Protein AF-X1LYH6-F1 (afdb_monomer)

Solvent-accessible surface area (backbone atoms only — not comparable to full-atom values): 6303 Å² total; per-residue (Å²): 136,91,84,86,83,88,64,63,52,75,94,70,90,70,97,58,82,35,78,27,52,52,49,60,29,61,49,94,56,68,51,65,46,53,65,50,76,4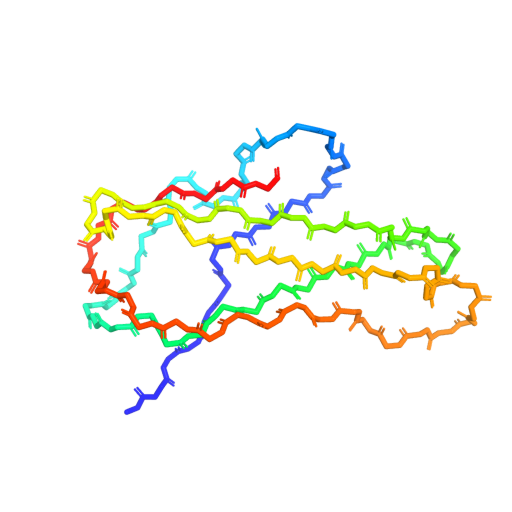6,77,58,84,61,100,46,67,72,44,76,50,58,69,48,61,35,42,38,40,42,95,78,55,86,54,72,48,73,38,59,32,78,30,82,62,55,30,82,46,94,78,54,78,74,54,69,18,76,36,78,48,85,38,74,40,55,62,47,77,27,44,39,30,55

Mean predicted aligned error: 8.85 Å

Organism: NCBI:txid412755

Foldseek 3Di:
DDDDDDQFDDPDDDPDWDFTHNAQGFDPAWDWDFKDKDWDDDPDLQDDDAKDWKWKFDPQFVDIDIWMWGRPRQSPDRDGPGTMTMDGDTGTDHGDTITIID

Structure (mmCIF, N/CA/C/O backbone):
data_AF-X1LYH6-F1
#
_entry.id   AF-X1LYH6-F1
#
loop_
_atom_site.group_PDB
_atom_site.id
_atom_site.type_symbol
_atom_site.label_atom_id
_atom_site.label_alt_id
_atom_site.label_comp_id
_atom_site.label_asym_id
_atom_site.label_entity_id
_atom_site.label_seq_id
_atom_site.pdbx_PDB_ins_code
_atom_site.Cartn_x
_atom_site.Cartn_y
_atom_site.Cartn_z
_atom_site.occupancy
_atom_site.B_iso_or_equiv
_atom_site.auth_seq_id
_atom_site.auth_comp_id
_atom_site.auth_asym_id
_atom_site.auth_atom_id
_atom_site.pdbx_PDB_model_num
ATOM 1 N N . MET A 1 1 ? -18.515 -13.246 5.336 1.00 63.25 1 MET A N 1
ATOM 2 C CA . MET A 1 1 ? -18.426 -12.791 3.932 1.00 63.25 1 MET A CA 1
ATOM 3 C C . MET A 1 1 ? -17.152 -11.977 3.804 1.00 63.25 1 MET A C 1
ATOM 5 O O . MET A 1 1 ? -16.944 -11.109 4.639 1.00 63.25 1 MET A O 1
ATOM 9 N N . ILE A 1 2 ? -16.274 -12.313 2.857 1.00 75.50 2 ILE A N 1
ATOM 10 C CA . ILE A 1 2 ? -15.059 -11.534 2.581 1.00 75.50 2 ILE A CA 1
ATOM 11 C C . ILE A 1 2 ? -15.425 -10.549 1.474 1.00 75.50 2 ILE A C 1
ATOM 13 O O . ILE A 1 2 ? -15.878 -10.968 0.412 1.00 75.50 2 ILE A O 1
ATOM 17 N N . TYR A 1 3 ? -15.284 -9.260 1.756 1.00 76.88 3 TYR A N 1
ATOM 18 C CA . TYR A 1 3 ? -15.475 -8.187 0.788 1.00 76.88 3 TYR A CA 1
ATOM 19 C C . TYR A 1 3 ? -14.108 -7.783 0.220 1.00 76.88 3 TYR A C 1
ATOM 21 O O . TYR A 1 3 ? -13.117 -7.780 0.950 1.00 76.88 3 TYR A O 1
ATOM 29 N N . SER A 1 4 ? -14.046 -7.501 -1.079 1.00 81.88 4 SER A N 1
ATOM 30 C CA . SER A 1 4 ? -12.821 -7.120 -1.785 1.00 81.88 4 SER A CA 1
ATOM 31 C C . SER A 1 4 ? -13.133 -5.956 -2.708 1.00 81.88 4 SER A C 1
ATOM 33 O O . SER A 1 4 ? -14.109 -6.016 -3.450 1.00 81.88 4 SER A O 1
ATOM 35 N N . GLU A 1 5 ? -12.273 -4.944 -2.704 1.00 81.12 5 GLU A N 1
ATOM 36 C CA . GLU A 1 5 ? -12.374 -3.784 -3.586 1.00 81.12 5 GLU A CA 1
ATOM 37 C C . GLU A 1 5 ? -10.992 -3.206 -3.899 1.00 81.12 5 GLU A C 1
ATOM 39 O O . GLU A 1 5 ? -9.985 -3.621 -3.317 1.00 81.12 5 GLU A O 1
ATOM 44 N N . GLU A 1 6 ? -10.954 -2.252 -4.824 1.00 82.12 6 GLU A N 1
ATOM 45 C CA . GLU A 1 6 ? -9.756 -1.489 -5.151 1.00 82.12 6 GLU A CA 1
ATOM 46 C C . GLU A 1 6 ? -9.627 -0.282 -4.212 1.00 82.12 6 GLU A C 1
ATOM 48 O O . GLU A 1 6 ? -10.548 0.523 -4.095 1.00 82.12 6 GLU A O 1
ATOM 53 N N . MET A 1 7 ? -8.492 -0.172 -3.514 1.00 79.69 7 MET A N 1
ATOM 54 C CA . MET A 1 7 ? -8.284 0.877 -2.505 1.00 79.69 7 MET A CA 1
ATOM 55 C C . MET A 1 7 ? -7.620 2.138 -3.073 1.00 79.69 7 MET A C 1
ATOM 57 O O . MET A 1 7 ? -7.911 3.239 -2.607 1.00 79.69 7 MET A O 1
ATOM 61 N N . ALA A 1 8 ? -6.689 1.976 -4.017 1.00 83.44 8 ALA A N 1
ATOM 62 C CA . ALA A 1 8 ? -5.922 3.058 -4.624 1.00 83.44 8 ALA A CA 1
ATOM 63 C C . ALA A 1 8 ? -5.184 2.577 -5.882 1.00 83.44 8 ALA A C 1
ATOM 65 O O . ALA A 1 8 ? -4.874 1.389 -6.000 1.00 83.44 8 ALA A O 1
ATOM 66 N N . TYR A 1 9 ? -4.824 3.518 -6.757 1.00 82.56 9 TYR A N 1
ATOM 67 C CA . TYR A 1 9 ? -3.989 3.272 -7.934 1.00 82.56 9 TYR A CA 1
ATOM 68 C C . TYR A 1 9 ? -2.957 4.394 -8.140 1.00 82.56 9 TYR A C 1
ATOM 70 O O . TYR A 1 9 ? -3.105 5.513 -7.643 1.00 82.56 9 TYR A O 1
ATOM 78 N N . SER A 1 10 ? -1.877 4.076 -8.853 1.00 80.38 10 SER A N 1
ATOM 79 C CA . SER A 1 10 ? -0.861 5.030 -9.304 1.00 80.38 10 SER A CA 1
ATOM 80 C C . SER A 1 10 ? -0.410 4.635 -10.705 1.00 80.38 10 SER A C 1
ATOM 82 O O . SER A 1 10 ? -0.142 3.461 -10.953 1.00 80.38 10 SER A O 1
ATOM 84 N N . GLU A 1 11 ? -0.318 5.615 -11.599 1.00 77.69 11 GLU A N 1
ATOM 85 C CA . GLU A 1 11 ? 0.210 5.459 -12.965 1.00 77.69 11 GLU A CA 1
ATOM 86 C C . GLU A 1 11 ? 1.648 5.996 -13.079 1.00 77.69 11 GLU A C 1
ATOM 88 O O . GLU A 1 11 ? 2.285 5.912 -14.126 1.00 77.69 11 GLU A O 1
ATOM 93 N N . SER A 1 12 ? 2.178 6.548 -11.984 1.00 71.50 12 SER A N 1
ATOM 94 C CA . SER A 1 12 ? 3.484 7.198 -11.947 1.00 71.50 12 SER A CA 1
ATOM 95 C C . SER A 1 12 ? 4.557 6.254 -11.418 1.00 71.50 12 SER A C 1
ATOM 97 O O . SER A 1 12 ? 4.368 5.586 -10.400 1.00 71.50 12 SER A O 1
ATOM 99 N N . ALA A 1 13 ? 5.729 6.270 -12.055 1.00 70.69 13 ALA A N 1
ATOM 100 C CA . ALA A 1 13 ? 6.943 5.721 -11.467 1.00 70.69 13 ALA A CA 1
ATOM 101 C C . ALA A 1 13 ? 7.489 6.708 -10.423 1.00 70.69 13 ALA A C 1
ATOM 103 O O . ALA A 1 13 ? 7.738 7.872 -10.739 1.00 70.69 13 ALA A O 1
ATOM 104 N N . ALA A 1 14 ? 7.682 6.244 -9.190 1.00 69.62 14 ALA A N 1
ATOM 105 C CA . ALA A 1 14 ? 8.236 7.045 -8.106 1.00 69.62 14 ALA A CA 1
ATOM 106 C C . ALA A 1 14 ? 9.403 6.309 -7.439 1.00 69.62 14 ALA A C 1
ATOM 108 O O . ALA A 1 14 ? 9.382 5.092 -7.280 1.00 69.62 14 ALA A O 1
ATOM 109 N N . THR A 1 15 ? 10.432 7.059 -7.046 1.00 72.81 15 THR A N 1
ATOM 110 C CA . THR A 1 15 ? 11.564 6.554 -6.245 1.00 72.81 15 THR A CA 1
ATOM 111 C C . THR A 1 15 ? 11.410 6.872 -4.757 1.00 72.81 15 THR A C 1
ATOM 113 O O . THR A 1 15 ? 12.207 6.428 -3.933 1.00 72.81 15 THR A O 1
ATOM 116 N N . THR A 1 16 ? 10.377 7.639 -4.408 1.00 79.62 16 THR A N 1
ATOM 117 C CA . THR A 1 16 ? 10.001 8.008 -3.044 1.00 79.62 16 THR A CA 1
ATOM 118 C C . THR A 1 16 ? 8.512 7.774 -2.842 1.00 79.62 16 THR A C 1
ATOM 120 O O . THR A 1 16 ? 7.731 8.038 -3.757 1.00 79.62 16 THR A O 1
ATOM 123 N N . LEU A 1 17 ? 8.124 7.375 -1.628 1.00 78.38 17 LEU A N 1
ATOM 124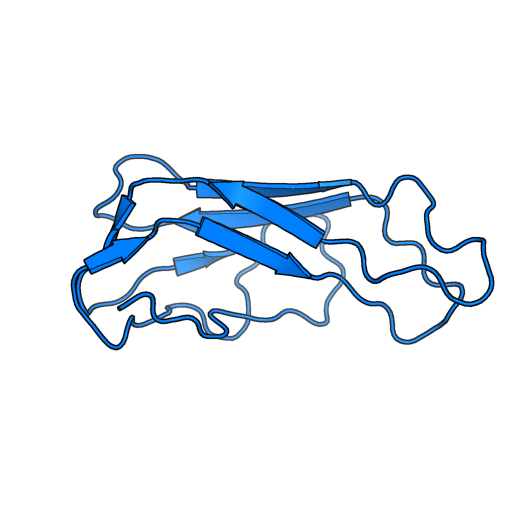 C CA . LEU A 1 17 ? 6.723 7.162 -1.264 1.00 78.38 17 LEU A CA 1
ATOM 125 C C . LEU A 1 17 ? 5.895 8.421 -1.538 1.00 78.38 17 LEU A C 1
ATOM 127 O O . LEU A 1 17 ? 6.101 9.468 -0.917 1.00 78.38 17 LEU A O 1
ATOM 131 N N . THR A 1 18 ? 4.950 8.299 -2.458 1.00 79.69 18 THR A N 1
ATOM 132 C CA . THR A 1 18 ? 4.047 9.358 -2.900 1.00 79.69 18 THR A CA 1
ATOM 133 C C . THR A 1 18 ? 2.614 8.956 -2.567 1.00 79.69 18 THR A C 1
ATOM 135 O O . THR A 1 18 ? 2.284 7.777 -2.467 1.00 79.69 18 THR A O 1
ATOM 138 N N . GLU A 1 19 ? 1.732 9.923 -2.318 1.00 79.81 19 GLU A N 1
ATOM 139 C CA . GLU A 1 19 ? 0.320 9.592 -2.113 1.00 79.81 19 GLU A CA 1
ATOM 140 C C . GLU A 1 19 ? -0.289 9.005 -3.387 1.00 79.81 19 GLU A C 1
ATOM 142 O O . GLU A 1 19 ? -0.155 9.578 -4.467 1.00 79.81 19 GLU A O 1
ATOM 147 N N . MET A 1 20 ? -0.976 7.871 -3.246 1.00 80.88 20 MET A N 1
ATOM 148 C CA . MET A 1 20 ? -1.693 7.253 -4.358 1.00 80.88 20 MET A CA 1
ATOM 149 C C . MET A 1 20 ? -3.051 7.919 -4.578 1.00 80.88 20 MET A C 1
ATOM 151 O O . MET A 1 20 ? -3.694 8.393 -3.632 1.00 80.88 20 MET A O 1
ATOM 155 N N . THR A 1 21 ? -3.544 7.859 -5.813 1.00 81.75 21 THR A N 1
ATOM 156 C CA . THR A 1 21 ? -4.915 8.263 -6.131 1.00 81.75 21 THR A CA 1
ATOM 157 C C . THR A 1 21 ? -5.897 7.359 -5.391 1.00 81.75 21 THR A C 1
ATOM 159 O O . THR A 1 21 ? -5.756 6.138 -5.406 1.00 81.75 21 THR A O 1
ATOM 162 N N . GLY A 1 22 ? -6.880 7.958 -4.713 1.00 72.69 22 GLY A N 1
ATOM 163 C CA . GLY A 1 22 ? -7.796 7.255 -3.803 1.00 72.69 22 GLY A CA 1
ATOM 164 C C . GLY A 1 22 ? -7.432 7.396 -2.320 1.00 72.69 22 GLY A C 1
ATOM 165 O O . GLY A 1 22 ? -8.241 7.061 -1.459 1.00 72.69 22 GLY A O 1
ATOM 166 N N . SER A 1 23 ? -6.262 7.960 -1.996 1.00 78.62 23 SER A N 1
ATOM 167 C CA . SER A 1 23 ? -5.924 8.377 -0.632 1.00 78.62 23 SER A CA 1
ATOM 168 C C . SER A 1 23 ? -6.567 9.739 -0.289 1.00 78.62 23 SER A C 1
ATOM 170 O O . SER A 1 23 ? -6.476 10.668 -1.091 1.00 78.62 23 SER A O 1
ATOM 172 N N . PRO A 1 24 ? -7.181 9.919 0.899 1.00 75.44 24 PRO A N 1
ATOM 173 C CA . PRO A 1 24 ? -7.409 8.907 1.918 1.00 75.44 24 PRO A CA 1
ATOM 174 C C . PRO A 1 24 ? -8.566 7.963 1.557 1.00 75.44 24 PRO A C 1
ATOM 176 O O . PRO A 1 24 ? -9.688 8.396 1.297 1.00 75.44 24 PRO A O 1
ATOM 179 N N . TYR A 1 25 ? -8.308 6.663 1.646 1.00 77.56 25 TYR A N 1
ATOM 180 C CA . TYR A 1 25 ? -9.290 5.617 1.413 1.00 77.56 25 TYR A CA 1
ATOM 181 C C . TYR A 1 25 ? -10.276 5.529 2.583 1.00 77.56 25 TYR A C 1
ATOM 183 O O . TYR A 1 25 ? -9.887 5.560 3.755 1.00 77.56 25 TYR A O 1
ATOM 191 N N . THR A 1 26 ? -11.566 5.426 2.267 1.00 74.81 26 THR A N 1
ATOM 192 C CA . THR A 1 26 ? -12.640 5.277 3.254 1.00 74.81 26 THR A CA 1
ATOM 193 C C . THR A 1 26 ? -13.284 3.906 3.064 1.00 74.81 26 THR A C 1
ATOM 195 O O . THR A 1 26 ? -14.031 3.733 2.104 1.00 74.81 26 THR A O 1
ATOM 198 N N . PRO A 1 27 ? -13.016 2.942 3.961 1.00 73.75 27 PRO A N 1
ATOM 199 C CA . PRO A 1 27 ? -13.618 1.622 3.882 1.00 73.75 27 PRO A CA 1
ATOM 200 C C . PRO A 1 27 ? -15.147 1.726 3.979 1.00 73.75 27 PRO A C 1
ATOM 202 O O . PRO A 1 27 ? -15.634 2.459 4.846 1.00 73.75 27 PRO A O 1
ATOM 205 N N . PRO A 1 28 ? -15.907 0.986 3.156 1.00 72.88 28 PRO A N 1
ATOM 206 C CA . PRO A 1 28 ? -17.367 1.027 3.147 1.00 72.88 28 PRO A CA 1
ATOM 207 C C . PRO A 1 28 ? -17.988 0.318 4.354 1.00 72.88 28 PRO A C 1
ATOM 209 O O . PRO A 1 28 ? -19.157 0.540 4.660 1.00 72.88 28 PRO A O 1
ATOM 212 N N . LEU A 1 29 ? -17.224 -0.546 5.031 1.00 75.44 29 LEU A N 1
ATOM 213 C CA . LEU A 1 29 ? -17.673 -1.336 6.173 1.00 75.44 29 LEU A CA 1
ATOM 214 C C . LEU A 1 29 ? -16.607 -1.380 7.273 1.00 75.44 29 LEU A C 1
ATOM 216 O O . LEU A 1 29 ? -15.403 -1.422 7.008 1.00 75.44 29 LEU A O 1
ATOM 220 N N . ASP A 1 30 ? -17.072 -1.440 8.519 1.00 79.94 30 ASP A N 1
ATOM 221 C CA . ASP A 1 30 ? -16.246 -1.807 9.667 1.00 79.94 30 ASP A CA 1
ATOM 222 C C . ASP A 1 30 ? -15.871 -3.294 9.593 1.00 79.94 30 ASP A C 1
ATOM 224 O O . ASP A 1 30 ? -16.692 -4.146 9.246 1.00 79.94 30 ASP A O 1
ATOM 228 N N . GLY A 1 31 ? -14.635 -3.631 9.955 1.00 81.88 31 GLY A N 1
ATOM 229 C CA . GLY A 1 31 ? -14.167 -5.009 9.914 1.00 81.88 31 GLY A CA 1
ATOM 230 C C . GLY A 1 31 ? -12.676 -5.171 10.189 1.00 81.88 31 GLY A C 1
ATOM 231 O O . GLY A 1 31 ? -12.068 -4.433 10.966 1.00 81.88 31 GLY A O 1
ATOM 232 N N . ARG A 1 32 ? -12.083 -6.184 9.558 1.00 83.62 32 ARG A N 1
ATOM 233 C CA . ARG A 1 32 ? -10.650 -6.483 9.630 1.00 83.62 32 ARG A CA 1
ATOM 234 C C . ARG A 1 32 ? -10.083 -6.582 8.223 1.00 83.62 32 ARG A C 1
ATOM 236 O O . ARG A 1 32 ? -10.642 -7.284 7.382 1.00 83.62 32 ARG A O 1
ATOM 243 N N . LEU A 1 33 ? -8.976 -5.889 7.985 1.00 83.62 33 LEU A N 1
ATOM 244 C CA . LEU A 1 33 ? -8.178 -6.060 6.782 1.00 83.62 33 LEU A CA 1
ATOM 245 C C . LEU A 1 33 ? -7.365 -7.338 6.954 1.00 83.62 33 LEU A C 1
ATOM 247 O O . LEU A 1 33 ? -6.442 -7.379 7.767 1.00 83.62 33 LEU A O 1
ATOM 251 N N . ILE A 1 34 ? -7.745 -8.367 6.203 1.00 87.00 34 ILE A N 1
ATOM 252 C CA . ILE A 1 34 ? -7.127 -9.696 6.284 1.00 87.00 34 ILE A CA 1
ATOM 253 C C . ILE A 1 34 ? -6.008 -9.897 5.252 1.00 87.00 34 ILE A C 1
ATOM 255 O O . ILE A 1 34 ? -5.136 -10.752 5.406 1.00 87.00 34 ILE A O 1
ATOM 259 N N . GLN A 1 35 ? -6.056 -9.139 4.156 1.00 87.38 35 GLN A N 1
ATOM 260 C CA . GLN A 1 35 ? -5.154 -9.310 3.029 1.00 87.38 35 GLN A CA 1
ATOM 261 C C . GLN A 1 35 ? -5.129 -8.048 2.169 1.00 87.38 35 GLN A C 1
ATOM 263 O O . GLN A 1 35 ? -6.182 -7.498 1.850 1.00 87.38 35 GLN A O 1
ATOM 268 N N . VAL A 1 36 ? -3.938 -7.648 1.733 1.00 86.19 36 VAL A N 1
ATOM 269 C CA . VAL A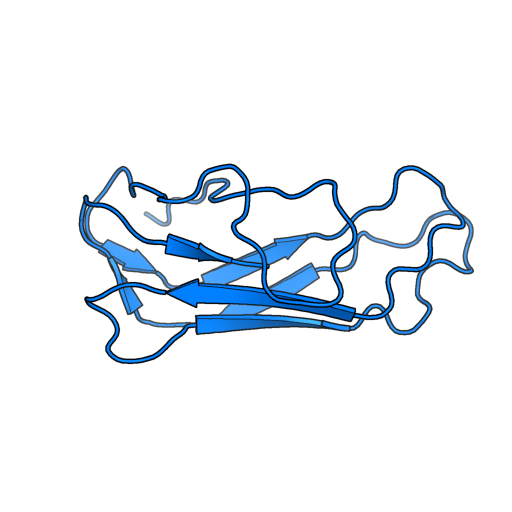 1 36 ? -3.736 -6.644 0.685 1.00 86.19 36 VAL A CA 1
ATOM 270 C C . VAL A 1 36 ? -3.054 -7.303 -0.502 1.00 86.19 36 VAL A C 1
ATOM 272 O O . VAL A 1 36 ? -2.119 -8.092 -0.345 1.00 86.19 36 VAL A O 1
ATOM 275 N N . LYS A 1 37 ? -3.552 -6.986 -1.697 1.00 86.88 37 LYS A N 1
ATOM 276 C CA . LYS A 1 37 ? -3.002 -7.457 -2.965 1.00 86.88 37 LYS A CA 1
ATOM 277 C C . LYS A 1 37 ? -2.565 -6.253 -3.783 1.00 86.88 37 LYS A C 1
ATOM 279 O O . LYS A 1 37 ? -3.371 -5.373 -4.057 1.00 86.88 37 LYS A O 1
ATOM 284 N N . LEU A 1 38 ? -1.303 -6.249 -4.177 1.00 83.69 38 LEU A N 1
ATOM 285 C CA . LEU A 1 38 ? -0.703 -5.266 -5.063 1.00 83.69 38 LEU A CA 1
ATOM 286 C C . LEU A 1 38 ? -0.607 -5.884 -6.453 1.00 83.69 38 LEU A C 1
ATOM 288 O O . LEU A 1 38 ? -0.052 -6.971 -6.600 1.00 83.69 38 LEU A O 1
ATOM 292 N N . GLY A 1 39 ? -1.152 -5.211 -7.462 1.00 81.19 39 GLY A N 1
ATOM 293 C CA . GLY A 1 39 ? -0.915 -5.532 -8.866 1.00 81.19 39 GLY A CA 1
ATOM 294 C C . GLY A 1 39 ? -0.114 -4.411 -9.511 1.00 81.19 39 GLY A C 1
ATOM 295 O O . GLY A 1 39 ? -0.456 -3.249 -9.326 1.00 81.19 39 GLY A O 1
ATOM 296 N N . ALA A 1 40 ? 0.939 -4.755 -10.248 1.00 77.69 40 ALA A N 1
ATOM 297 C CA . ALA A 1 40 ? 1.705 -3.785 -11.021 1.00 77.69 40 ALA A CA 1
ATOM 298 C C . ALA A 1 40 ? 1.691 -4.170 -12.500 1.00 77.69 40 ALA A C 1
ATOM 300 O O . ALA A 1 40 ? 2.009 -5.303 -12.866 1.00 77.69 40 ALA A O 1
ATOM 301 N N . SER A 1 41 ? 1.333 -3.222 -13.357 1.00 74.19 41 SER A N 1
ATOM 302 C CA . SER A 1 41 ? 1.315 -3.383 -14.809 1.00 74.19 41 SER A CA 1
ATOM 303 C C . SER A 1 41 ? 2.027 -2.213 -15.471 1.00 74.19 41 SER A C 1
ATOM 305 O O . SER A 1 41 ? 1.991 -1.101 -14.964 1.00 74.19 41 SER A O 1
ATOM 307 N N . GLY A 1 42 ? 2.666 -2.475 -16.608 1.00 68.88 42 GLY A N 1
ATOM 308 C CA . GLY A 1 42 ? 3.150 -1.437 -17.514 1.00 68.88 42 GLY A CA 1
ATOM 309 C C . GLY A 1 42 ? 2.377 -1.468 -18.827 1.00 68.88 42 GLY A C 1
ATOM 310 O O . GLY A 1 42 ? 1.930 -2.544 -19.246 1.00 68.88 42 GLY A O 1
ATOM 311 N N . ASP A 1 43 ? 2.276 -0.308 -19.468 1.00 69.62 43 ASP A N 1
ATOM 312 C CA . ASP A 1 43 ? 1.534 -0.108 -20.720 1.00 69.62 43 ASP A CA 1
ATOM 313 C C . ASP A 1 43 ? 2.219 -0.741 -21.938 1.00 69.62 43 ASP A C 1
ATOM 315 O O . ASP A 1 43 ? 1.578 -1.000 -22.955 1.00 69.62 43 ASP A O 1
ATOM 319 N N . ALA A 1 44 ? 3.518 -1.041 -21.833 1.00 67.12 44 ALA A N 1
ATOM 320 C CA . ALA A 1 44 ? 4.267 -1.777 -22.841 1.00 67.12 44 ALA A CA 1
ATOM 321 C C . ALA A 1 44 ? 4.729 -3.146 -22.320 1.00 67.12 44 ALA A C 1
ATOM 323 O O . ALA A 1 44 ? 5.030 -3.347 -21.138 1.00 67.12 44 ALA A O 1
ATOM 324 N N . VAL A 1 45 ? 4.836 -4.103 -23.246 1.00 62.66 45 VAL A N 1
ATOM 325 C CA . VAL A 1 45 ? 5.322 -5.468 -22.972 1.00 62.66 45 VAL A CA 1
ATOM 326 C C . VAL A 1 45 ? 6.772 -5.454 -22.475 1.00 62.66 45 VAL A C 1
ATOM 328 O O . VAL A 1 45 ? 7.145 -6.302 -21.675 1.00 62.66 45 VAL A O 1
ATOM 331 N N . THR A 1 46 ? 7.560 -4.458 -22.887 1.00 64.06 46 THR A N 1
ATOM 332 C CA . THR A 1 46 ? 8.968 -4.278 -22.505 1.00 64.06 46 THR A CA 1
ATOM 333 C C . THR A 1 46 ? 9.168 -3.457 -21.231 1.00 64.06 46 THR A C 1
ATOM 335 O O . THR A 1 46 ? 10.311 -3.244 -20.831 1.00 64.06 46 THR A O 1
ATOM 338 N N . THR A 1 47 ? 8.103 -2.942 -20.604 1.00 69.19 47 THR A N 1
ATOM 339 C CA . THR A 1 47 ? 8.242 -2.127 -19.391 1.00 69.19 47 THR A CA 1
ATOM 340 C C . THR A 1 47 ? 8.772 -2.989 -18.252 1.00 69.19 47 THR A C 1
ATOM 342 O O . THR A 1 47 ? 8.118 -3.941 -17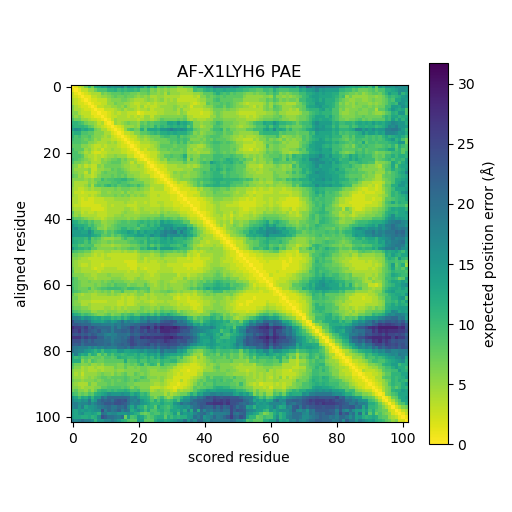.823 1.00 69.19 47 THR A O 1
ATOM 345 N N . LEU A 1 48 ? 9.951 -2.636 -17.745 1.00 69.12 48 LEU A N 1
ATOM 346 C CA . LEU A 1 48 ? 10.542 -3.279 -16.580 1.00 69.12 48 LEU A CA 1
ATOM 347 C C . LEU A 1 48 ? 9.843 -2.780 -15.314 1.00 69.12 48 LEU A C 1
ATOM 349 O O . LEU A 1 48 ? 9.776 -1.582 -15.056 1.00 69.12 48 LEU A O 1
ATOM 353 N N . ILE A 1 49 ? 9.328 -3.723 -14.529 1.00 72.69 49 ILE A N 1
ATOM 354 C CA . ILE A 1 49 ? 8.873 -3.489 -13.160 1.00 72.69 49 ILE A CA 1
ATOM 355 C C . ILE A 1 49 ? 9.942 -4.130 -12.283 1.00 72.69 49 ILE A C 1
ATOM 357 O O . ILE A 1 49 ? 10.076 -5.351 -12.283 1.00 72.69 49 ILE A O 1
ATOM 361 N N . GLU A 1 50 ? 10.758 -3.323 -11.612 1.00 69.00 50 GLU A N 1
ATOM 362 C CA . GLU A 1 50 ? 11.876 -3.828 -10.805 1.00 69.00 50 GLU A CA 1
ATOM 363 C C . GLU A 1 50 ? 11.414 -4.149 -9.382 1.00 69.00 50 GLU A C 1
ATOM 365 O O . GLU A 1 50 ? 11.500 -5.293 -8.932 1.00 69.00 50 GLU A O 1
ATOM 370 N N . ASN A 1 51 ? 10.848 -3.151 -8.706 1.00 75.25 51 ASN A N 1
ATOM 371 C CA . ASN A 1 51 ? 10.267 -3.264 -7.377 1.00 75.25 51 ASN A CA 1
ATOM 372 C C . ASN A 1 51 ? 9.117 -2.258 -7.244 1.00 75.25 51 ASN A C 1
ATOM 374 O O . ASN A 1 51 ? 9.242 -1.116 -7.684 1.00 75.25 51 ASN A O 1
ATOM 378 N N . VAL A 1 52 ? 8.015 -2.676 -6.628 1.00 79.69 52 VAL A N 1
ATOM 379 C CA . VAL A 1 52 ? 6.936 -1.785 -6.197 1.00 79.69 52 VAL A CA 1
ATOM 380 C C . VAL A 1 52 ? 6.722 -1.981 -4.705 1.00 79.69 52 VAL A C 1
ATOM 382 O O . VAL A 1 52 ? 6.473 -3.094 -4.245 1.00 79.69 52 VAL A O 1
ATOM 385 N N . THR A 1 53 ? 6.799 -0.893 -3.944 1.00 83.88 53 THR A N 1
ATOM 386 C CA . THR A 1 53 ? 6.541 -0.888 -2.502 1.00 83.88 53 THR A CA 1
ATOM 387 C C . THR A 1 53 ?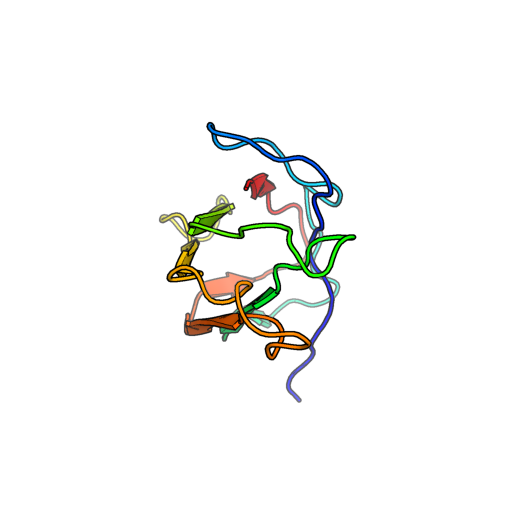 5.355 0.018 -2.221 1.00 83.88 53 THR A C 1
ATOM 389 O O . THR A 1 53 ? 5.408 1.196 -2.524 1.00 83.88 53 THR A O 1
ATOM 392 N N . VAL A 1 54 ? 4.296 -0.517 -1.619 1.00 83.94 54 VAL A N 1
ATOM 393 C CA . VAL A 1 54 ? 3.137 0.261 -1.163 1.00 83.94 54 VAL A CA 1
ATOM 394 C C . VAL A 1 54 ? 3.110 0.243 0.356 1.00 83.94 54 VAL A C 1
ATOM 396 O O . VAL A 1 54 ? 3.235 -0.812 0.981 1.00 83.94 54 VAL A O 1
ATOM 399 N N . VAL A 1 55 ? 2.914 1.411 0.954 1.00 85.88 55 VAL A N 1
ATOM 400 C CA . VAL A 1 55 ? 2.781 1.603 2.394 1.00 85.88 55 VAL A CA 1
ATOM 401 C C . VAL A 1 55 ? 1.385 2.135 2.700 1.00 85.88 55 VAL A C 1
ATOM 403 O O . VAL A 1 55 ? 1.023 3.269 2.380 1.00 85.88 55 VAL A O 1
ATOM 406 N N . LEU A 1 56 ? 0.587 1.315 3.377 1.00 83.56 56 LEU A N 1
ATOM 407 C CA . LEU A 1 56 ? -0.707 1.718 3.907 1.00 83.56 56 LEU A CA 1
ATOM 408 C C . LEU A 1 56 ? -0.541 2.153 5.360 1.00 83.56 56 LEU A C 1
ATOM 410 O O . LEU A 1 56 ? 0.058 1.451 6.178 1.00 83.56 56 LEU A O 1
ATOM 414 N N . THR A 1 57 ? -1.119 3.298 5.708 1.00 83.19 57 THR A N 1
ATOM 415 C CA . THR A 1 57 ? -1.079 3.824 7.072 1.00 83.19 57 THR A CA 1
ATOM 416 C C . THR A 1 57 ? -2.478 4.144 7.574 1.00 83.19 57 THR A C 1
ATOM 418 O O . THR A 1 57 ? -3.324 4.708 6.878 1.00 83.19 57 THR A O 1
ATOM 421 N N . SER A 1 58 ? -2.728 3.798 8.832 1.00 79.25 58 SER A N 1
ATOM 422 C CA . SER A 1 58 ? -3.929 4.211 9.543 1.00 79.25 58 SER A CA 1
ATOM 423 C C . SER A 1 58 ? -3.556 4.603 10.965 1.00 79.25 58 SER A C 1
ATOM 425 O O . SER A 1 58 ? -2.818 3.859 11.617 1.00 79.25 58 SER A O 1
ATOM 427 N N . PRO A 1 59 ? -4.128 5.692 11.508 1.00 78.69 59 PRO A N 1
ATOM 428 C CA . PRO A 1 59 ? -3.976 6.036 12.920 1.00 78.69 59 PRO A CA 1
ATOM 429 C C . PRO A 1 59 ? -4.387 4.908 13.883 1.00 78.69 59 PRO A C 1
ATOM 431 O O . PRO A 1 59 ? -3.999 4.919 15.044 1.00 78.69 59 PRO A O 1
ATOM 434 N N . LYS A 1 60 ? -5.180 3.933 13.416 1.00 76.25 60 LYS A N 1
ATOM 435 C CA . LYS A 1 60 ? -5.710 2.824 14.224 1.00 76.25 60 LYS A CA 1
ATOM 436 C C . LYS A 1 60 ? -4.801 1.595 14.281 1.00 76.25 60 LYS A C 1
ATOM 438 O O . LYS A 1 60 ? -5.068 0.708 15.084 1.00 76.25 60 LYS A O 1
ATOM 443 N N . TRP A 1 61 ? -3.785 1.500 13.425 1.00 80.00 61 TRP A N 1
ATOM 444 C CA . TRP A 1 61 ? -2.975 0.282 13.294 1.00 80.00 61 TRP A CA 1
ATOM 445 C C . TRP A 1 61 ? -1.727 0.294 14.172 1.00 80.00 61 TRP A C 1
ATOM 447 O O . TRP A 1 61 ? -1.168 -0.765 14.433 1.00 80.00 61 TRP A O 1
ATOM 457 N N . GLY A 1 62 ? -1.278 1.468 14.627 1.00 77.69 62 GLY A N 1
ATOM 458 C CA . GLY A 1 62 ? -0.038 1.627 15.399 1.00 77.69 62 GLY A CA 1
ATOM 459 C C . GLY A 1 62 ? 1.246 1.350 14.601 1.00 77.69 62 GLY A C 1
ATOM 460 O O . GLY A 1 62 ? 2.296 1.877 14.950 1.00 77.69 62 GLY A O 1
ATOM 461 N N . VAL A 1 63 ? 1.158 0.587 13.507 1.00 79.88 63 VAL A N 1
ATOM 462 C CA . VAL A 1 63 ? 2.238 0.276 12.569 1.00 79.88 63 VAL A CA 1
ATOM 463 C C . VAL A 1 63 ? 1.766 0.443 11.117 1.00 79.88 63 VAL A C 1
ATOM 465 O O . VAL A 1 63 ? 0.591 0.197 10.821 1.00 79.88 63 VAL A O 1
ATOM 468 N N . PRO A 1 64 ? 2.651 0.871 10.201 1.00 84.38 64 PRO A N 1
ATOM 469 C CA . PRO A 1 64 ? 2.367 0.858 8.771 1.00 84.38 64 PRO A CA 1
ATOM 470 C C . PRO A 1 64 ? 2.288 -0.582 8.246 1.00 84.38 64 PRO A C 1
ATOM 472 O O . PRO A 1 64 ? 3.025 -1.461 8.693 1.00 84.38 64 PRO A O 1
ATOM 475 N N . LEU A 1 65 ? 1.412 -0.815 7.271 1.00 85.00 65 LEU A N 1
ATOM 476 C CA . LEU A 1 65 ? 1.370 -2.054 6.504 1.00 85.00 65 LEU A CA 1
ATOM 477 C C . LEU A 1 65 ? 2.141 -1.852 5.203 1.00 85.00 65 LEU A C 1
ATOM 479 O O . LEU A 1 65 ? 1.717 -1.073 4.352 1.00 85.00 65 LEU A O 1
ATOM 483 N N . THR A 1 66 ? 3.239 -2.581 5.041 1.00 87.38 66 THR A N 1
ATOM 484 C CA . THR A 1 66 ? 4.049 -2.546 3.821 1.00 87.38 66 THR A CA 1
ATOM 485 C C . THR A 1 66 ? 3.749 -3.768 2.965 1.00 87.38 66 THR A C 1
ATOM 487 O O . THR A 1 66 ? 3.768 -4.896 3.458 1.00 87.38 66 THR A O 1
ATOM 490 N N . VAL A 1 67 ? 3.486 -3.543 1.681 1.00 85.00 67 VAL A N 1
ATOM 491 C CA . VAL A 1 67 ? 3.315 -4.587 0.670 1.00 85.00 67 VAL A CA 1
ATOM 492 C C . VAL A 1 67 ? 4.340 -4.350 -0.418 1.00 85.00 67 VAL A C 1
ATOM 494 O O . VAL A 1 67 ? 4.331 -3.305 -1.065 1.00 85.00 67 VAL A O 1
ATOM 497 N N . THR A 1 68 ? 5.227 -5.316 -0.608 1.00 83.19 68 THR A N 1
ATOM 498 C CA . THR A 1 68 ? 6.244 -5.266 -1.651 1.00 83.19 68 THR A CA 1
ATOM 499 C C . THR A 1 68 ? 5.918 -6.245 -2.763 1.00 83.19 68 THR A C 1
ATOM 501 O O . THR A 1 68 ? 5.286 -7.288 -2.573 1.00 83.19 68 THR A O 1
ATOM 504 N N . LEU A 1 69 ? 6.362 -5.880 -3.952 1.00 81.19 69 LEU A N 1
ATOM 505 C CA . LEU A 1 69 ? 6.360 -6.710 -5.129 1.00 81.19 69 LEU A CA 1
ATOM 506 C C . LEU A 1 69 ? 7.722 -6.582 -5.786 1.00 81.19 69 LEU A C 1
ATOM 508 O O . LEU A 1 69 ? 8.055 -5.537 -6.339 1.00 81.19 69 LEU A O 1
ATOM 512 N N . GLU A 1 70 ? 8.462 -7.677 -5.796 1.00 72.19 70 GLU A N 1
ATOM 513 C CA . GLU A 1 70 ? 9.686 -7.771 -6.574 1.00 72.19 70 GLU A CA 1
ATOM 514 C C . GLU A 1 70 ? 9.342 -8.306 -7.958 1.00 72.19 70 GLU A C 1
ATOM 516 O O . GLU A 1 70 ? 8.815 -9.409 -8.119 1.00 72.19 70 GLU A O 1
ATOM 521 N N . GLY A 1 71 ? 9.598 -7.484 -8.969 1.00 62.88 71 GLY A N 1
ATOM 522 C CA . GLY A 1 71 ? 9.329 -7.839 -10.348 1.00 62.88 71 GLY A CA 1
ATOM 523 C C . GLY A 1 71 ? 10.465 -8.626 -10.990 1.00 62.88 71 GLY A C 1
ATOM 524 O O . GLY A 1 71 ? 10.264 -9.113 -12.085 1.00 62.88 71 GLY A O 1
ATOM 525 N N . GLY A 1 72 ? 11.633 -8.803 -10.359 1.00 56.28 72 GLY A N 1
ATOM 526 C CA . GLY A 1 72 ? 12.656 -9.787 -10.763 1.00 56.28 72 GLY A CA 1
ATOM 527 C C . GLY A 1 72 ? 13.068 -9.805 -12.250 1.00 56.28 72 GLY A C 1
ATOM 528 O O . GLY A 1 72 ? 13.475 -10.851 -12.747 1.00 56.28 72 GLY A O 1
ATOM 529 N N . GLY A 1 73 ? 12.909 -8.705 -12.998 1.00 54.41 73 GLY A N 1
ATOM 530 C CA . GLY A 1 73 ? 13.105 -8.690 -14.458 1.00 54.41 73 GLY A CA 1
ATOM 531 C C . GLY A 1 73 ? 12.031 -9.444 -15.271 1.00 54.41 73 GLY A C 1
ATOM 532 O O . GLY A 1 73 ? 12.243 -9.745 -16.447 1.00 54.41 73 GLY A O 1
ATOM 533 N N . LEU A 1 74 ? 10.867 -9.731 -14.672 1.00 50.75 74 LEU A N 1
ATOM 534 C CA . LEU A 1 74 ? 9.776 -10.587 -15.166 1.00 50.75 74 LEU A CA 1
ATOM 535 C C . LEU A 1 74 ? 9.185 -10.170 -16.521 1.00 50.75 74 LEU A C 1
ATOM 537 O O . LEU A 1 74 ? 8.461 -10.965 -17.110 1.00 50.75 74 LEU A O 1
ATOM 541 N N . ARG A 1 75 ? 9.487 -8.981 -17.058 1.00 51.03 75 ARG A N 1
ATOM 542 C CA . ARG A 1 75 ? 8.956 -8.494 -18.348 1.00 51.03 75 ARG A CA 1
ATOM 543 C C . ARG A 1 75 ? 9.924 -8.568 -19.538 1.00 51.03 75 ARG A C 1
ATOM 545 O O . ARG A 1 75 ? 9.767 -7.838 -20.507 1.00 51.03 75 ARG A O 1
ATOM 552 N N . THR A 1 76 ? 10.889 -9.488 -19.521 1.00 48.81 76 THR A N 1
ATOM 553 C CA . THR A 1 76 ? 11.672 -9.833 -20.732 1.00 48.81 76 THR A CA 1
ATOM 554 C C . THR A 1 76 ? 10.986 -10.868 -21.641 1.00 48.81 76 THR A C 1
ATOM 556 O O . THR A 1 76 ? 11.417 -11.061 -22.775 1.00 48.81 76 THR A O 1
ATOM 559 N N . ALA A 1 77 ? 9.902 -11.512 -21.188 1.00 50.09 77 ALA A N 1
ATOM 560 C CA . ALA A 1 77 ? 9.124 -12.481 -21.968 1.00 50.09 77 ALA A CA 1
ATOM 561 C C . ALA A 1 77 ? 7.832 -11.855 -22.530 1.00 50.09 77 ALA A C 1
ATOM 563 O O . ALA A 1 77 ? 7.229 -10.997 -21.899 1.00 50.09 77 ALA A O 1
ATOM 564 N N . THR A 1 78 ? 7.379 -12.295 -23.707 1.00 54.66 78 THR A N 1
ATOM 565 C CA . THR A 1 78 ? 6.357 -11.630 -24.546 1.00 54.66 78 THR A CA 1
ATOM 566 C C . THR A 1 78 ? 4.958 -11.471 -23.938 1.00 54.66 78 THR A C 1
ATOM 568 O O . THR A 1 78 ? 4.170 -10.685 -24.463 1.00 54.66 78 THR A O 1
ATOM 571 N N . THR A 1 79 ? 4.608 -12.168 -22.850 1.00 55.31 79 THR A N 1
ATOM 572 C CA . THR A 1 79 ? 3.380 -11.906 -22.065 1.00 55.31 79 THR A CA 1
ATOM 573 C C . THR A 1 79 ? 3.481 -12.542 -20.668 1.00 55.31 79 THR A C 1
ATOM 575 O O . THR A 1 79 ? 2.958 -13.633 -20.439 1.00 55.31 79 THR A O 1
ATOM 578 N N . PRO A 1 80 ? 4.183 -11.925 -19.707 1.00 59.12 80 PRO A N 1
ATOM 579 C CA . PRO A 1 80 ? 4.321 -12.489 -18.374 1.00 59.12 80 PRO A CA 1
ATOM 580 C C . PRO A 1 80 ? 3.049 -12.226 -17.557 1.00 59.12 80 PRO A C 1
ATOM 582 O O . PRO A 1 80 ? 2.409 -11.180 -17.730 1.00 59.12 80 PRO A O 1
ATOM 585 N N . PRO A 1 81 ? 2.681 -13.136 -16.639 1.00 60.72 81 PRO A N 1
ATOM 586 C CA . PRO A 1 81 ? 1.599 -12.887 -15.697 1.00 60.72 81 PRO A CA 1
ATOM 587 C C . PRO A 1 81 ? 1.865 -11.590 -14.923 1.00 60.72 81 PRO A C 1
ATOM 589 O O . PRO A 1 81 ? 3.002 -11.302 -14.551 1.00 60.72 81 PRO A O 1
ATOM 592 N N . ILE A 1 82 ? 0.809 -10.801 -14.692 1.00 67.19 82 ILE A N 1
ATOM 593 C CA . ILE A 1 82 ? 0.894 -9.571 -13.896 1.00 67.19 82 ILE A CA 1
ATOM 594 C C . ILE A 1 82 ? 1.466 -9.947 -12.524 1.00 67.19 82 ILE A C 1
ATOM 596 O O . ILE A 1 82 ? 0.850 -10.769 -11.834 1.00 67.19 82 ILE A O 1
ATOM 600 N N . PRO A 1 83 ? 2.624 -9.394 -12.130 1.00 70.44 83 PRO A N 1
ATOM 601 C CA . PRO A 1 83 ? 3.231 -9.714 -10.852 1.00 70.44 83 PRO A CA 1
ATOM 602 C C . PRO A 1 83 ? 2.297 -9.221 -9.734 1.00 70.44 83 PRO A C 1
ATOM 604 O O . PRO A 1 83 ? 1.772 -8.104 -9.786 1.00 70.44 83 PRO A O 1
ATOM 607 N N . LYS A 1 84 ? 2.033 -10.094 -8.749 1.00 75.31 84 LYS A N 1
ATOM 608 C CA . LYS A 1 84 ? 1.134 -9.811 -7.621 1.00 75.31 84 LYS A CA 1
ATOM 609 C C . LYS A 1 84 ? 1.858 -9.921 -6.286 1.00 75.31 84 LYS A C 1
ATOM 611 O O . LYS A 1 84 ? 2.370 -10.985 -5.952 1.00 75.31 84 LYS A O 1
ATOM 616 N N . GLY A 1 85 ? 1.848 -8.833 -5.522 1.00 78.81 85 GLY A N 1
ATOM 617 C CA . GLY A 1 85 ? 2.354 -8.776 -4.156 1.00 78.81 85 GLY A CA 1
ATOM 618 C C . GLY A 1 85 ? 1.199 -9.092 -3.227 1.00 78.81 85 GLY A C 1
ATOM 619 O O . GLY A 1 85 ? 0.120 -8.522 -3.376 1.00 78.81 85 GLY A O 1
ATOM 620 N N . ILE A 1 86 ? 1.375 -10.037 -2.312 1.00 84.31 86 ILE A N 1
ATOM 621 C CA . ILE A 1 86 ? 0.321 -10.427 -1.378 1.00 84.31 86 ILE A CA 1
ATOM 622 C C . ILE A 1 86 ? 0.869 -10.294 0.028 1.00 84.31 86 ILE A C 1
ATOM 624 O O . ILE A 1 86 ? 1.785 -11.022 0.399 1.00 84.31 86 ILE A O 1
ATOM 628 N N . GLN A 1 87 ? 0.252 -9.420 0.816 1.00 84.25 87 GLN A N 1
ATOM 629 C CA . GLN A 1 87 ? 0.534 -9.310 2.237 1.00 84.25 87 GLN A CA 1
ATOM 630 C C . GLN A 1 87 ? -0.701 -9.724 3.023 1.00 84.25 87 GLN A C 1
ATOM 632 O O . GLN A 1 87 ? -1.754 -9.089 2.938 1.00 84.25 87 GLN A O 1
ATOM 637 N N . ASN A 1 88 ? -0.567 -10.804 3.787 1.00 85.94 88 ASN A N 1
ATOM 638 C CA . ASN A 1 88 ? -1.575 -11.190 4.765 1.00 85.94 88 ASN A CA 1
ATOM 639 C C . ASN A 1 88 ? -1.387 -10.329 6.016 1.00 85.94 88 ASN A C 1
ATOM 641 O O . ASN A 1 88 ? -0.262 -10.114 6.470 1.00 85.94 88 ASN A O 1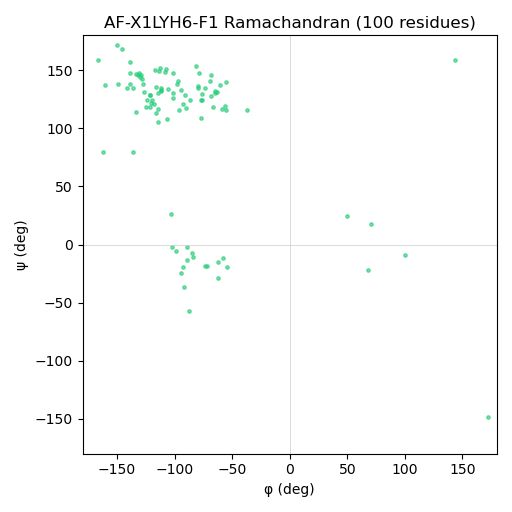
ATOM 645 N N . CYS A 1 89 ? -2.482 -9.834 6.573 1.00 81.94 89 CYS A N 1
ATOM 646 C CA . CYS A 1 89 ? -2.466 -8.992 7.762 1.00 81.94 89 CYS A CA 1
ATOM 647 C C . CYS A 1 89 ? -3.705 -9.265 8.618 1.00 81.94 89 CYS A C 1
ATOM 649 O O . CYS A 1 89 ? -4.630 -9.931 8.177 1.00 81.94 89 CYS A O 1
ATOM 651 N N . ASP A 1 90 ? -3.729 -8.760 9.847 1.00 83.44 90 ASP A N 1
ATOM 652 C CA . ASP A 1 90 ? -4.946 -8.717 10.660 1.00 83.44 90 ASP A CA 1
ATOM 653 C C . ASP A 1 90 ? -5.024 -7.348 11.333 1.00 83.44 90 ASP A C 1
ATOM 655 O O . ASP A 1 90 ? -4.614 -7.159 12.479 1.00 83.44 90 ASP A O 1
ATOM 659 N N . LEU A 1 91 ? -5.470 -6.358 10.560 1.00 82.62 91 LEU A N 1
ATOM 660 C CA . LEU A 1 91 ? -5.514 -4.969 11.002 1.00 82.62 91 LEU A CA 1
ATOM 661 C C . LEU A 1 91 ? -6.960 -4.498 11.166 1.00 82.62 91 LEU A C 1
ATOM 663 O O . LEU A 1 91 ? -7.793 -4.738 10.287 1.00 82.62 91 LEU A O 1
ATOM 667 N N . PRO A 1 92 ? -7.294 -3.808 12.271 1.00 79.69 92 PRO A N 1
ATOM 668 C CA . PRO A 1 92 ? -8.648 -3.329 12.497 1.00 79.69 92 PRO A CA 1
ATOM 669 C C . PRO A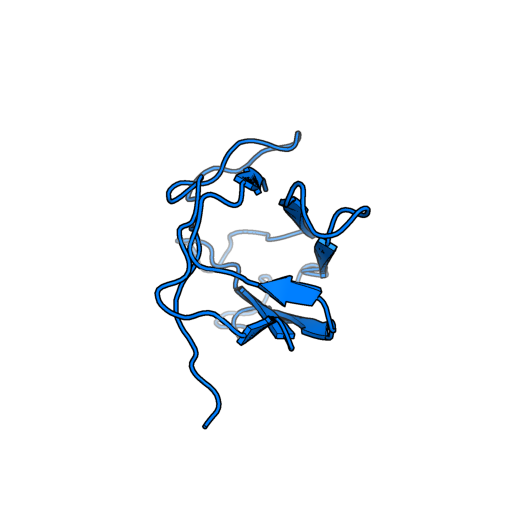 1 92 ? -8.994 -2.217 11.505 1.00 79.69 92 PRO A C 1
ATOM 671 O O . PRO A 1 92 ? -8.292 -1.211 11.404 1.00 79.69 92 PRO A O 1
ATOM 674 N N . VAL A 1 93 ? -10.115 -2.356 10.808 1.00 76.31 93 VAL A N 1
ATOM 675 C CA . VAL A 1 93 ? -10.647 -1.343 9.896 1.00 76.31 93 VAL A CA 1
ATOM 676 C C . VAL A 1 93 ? -11.963 -0.837 10.465 1.00 76.31 93 VAL A C 1
ATOM 678 O O . VAL A 1 93 ? -12.836 -1.612 10.838 1.00 76.31 93 VAL A O 1
ATOM 681 N N . LYS A 1 94 ? -12.118 0.480 10.543 1.00 67.31 94 LYS A N 1
ATOM 682 C CA . LYS A 1 94 ? -13.436 1.086 10.732 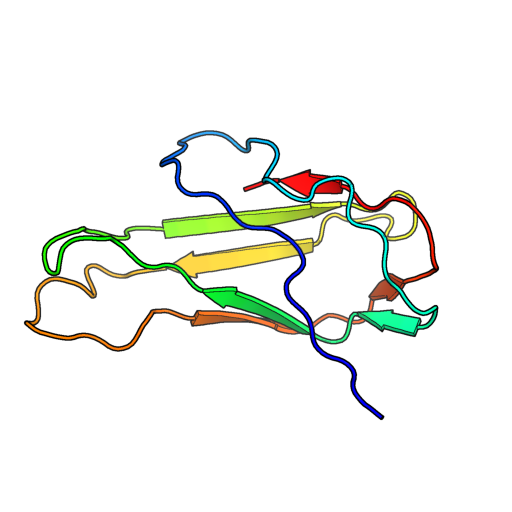1.00 67.31 94 LYS A CA 1
ATOM 683 C C . LYS A 1 94 ? -13.629 2.159 9.680 1.00 67.31 94 LYS A C 1
ATOM 685 O O . LYS A 1 94 ? -12.662 2.864 9.381 1.00 67.31 94 LYS A O 1
ATOM 690 N N . THR A 1 95 ? -14.861 2.313 9.226 1.00 61.62 95 THR A N 1
ATOM 691 C CA . THR A 1 95 ? -15.387 3.398 8.406 1.00 61.62 95 THR A CA 1
ATOM 692 C C . THR A 1 95 ? -14.748 4.721 8.847 1.00 61.62 95 THR A C 1
ATOM 694 O O . THR A 1 95 ? -14.848 5.133 10.009 1.00 61.62 95 THR A O 1
ATOM 697 N N . GLY A 1 96 ? -13.974 5.329 7.947 1.00 53.25 96 GLY A N 1
ATOM 698 C CA . GLY A 1 96 ? -13.159 6.517 8.216 1.00 53.25 96 GLY A CA 1
ATOM 699 C C . GLY A 1 96 ? -11.813 6.517 7.479 1.00 53.25 96 GLY A C 1
ATOM 700 O O . GLY A 1 96 ? -11.318 5.475 7.065 1.00 53.25 96 GLY A O 1
ATOM 701 N N . LYS A 1 97 ? -11.229 7.713 7.326 1.00 50.75 97 LYS A N 1
ATOM 702 C CA . LYS A 1 97 ? -10.055 8.007 6.483 1.00 50.75 97 LYS A CA 1
ATOM 703 C C . LYS A 1 97 ? -8.808 7.181 6.864 1.00 50.75 97 LYS A C 1
ATOM 705 O O . LYS A 1 97 ? -8.267 7.360 7.956 1.00 50.75 97 LYS A O 1
ATOM 710 N N . GLY A 1 98 ? -8.323 6.333 5.959 1.00 55.06 98 GLY A N 1
ATOM 711 C CA . GLY A 1 98 ? -6.983 5.727 5.961 1.00 55.06 98 GLY A CA 1
ATOM 712 C C . GLY A 1 98 ? -6.123 6.336 4.851 1.00 55.06 98 GLY A C 1
ATOM 713 O O . GLY A 1 98 ? -6.660 6.744 3.833 1.00 55.06 98 GLY A O 1
ATOM 714 N N . ARG A 1 99 ? -4.806 6.451 5.027 1.00 56.41 99 ARG A N 1
ATOM 715 C CA . ARG A 1 99 ? -3.908 7.086 4.045 1.00 56.41 99 ARG A CA 1
ATOM 716 C C . ARG A 1 99 ? -3.101 6.009 3.319 1.00 56.41 99 ARG A C 1
ATOM 718 O O . ARG A 1 99 ? -2.566 5.109 3.966 1.00 56.41 99 ARG A O 1
ATOM 725 N N . ILE A 1 100 ? -3.006 6.100 1.995 1.00 57.78 100 ILE A N 1
ATOM 726 C CA . ILE A 1 100 ? -2.302 5.119 1.155 1.00 57.78 100 ILE A CA 1
ATOM 727 C C . ILE A 1 100 ? -1.192 5.829 0.380 1.00 57.78 100 ILE A C 1
ATOM 729 O O . ILE A 1 100 ? -1.433 6.860 -0.252 1.00 57.78 100 ILE A O 1
ATOM 733 N N . GLN A 1 101 ? 0.024 5.295 0.463 1.00 54.19 101 GLN A N 1
ATOM 734 C CA . GLN A 1 101 ? 1.211 5.817 -0.211 1.00 54.19 101 GLN A CA 1
ATOM 735 C C . GLN A 1 101 ? 1.920 4.680 -0.960 1.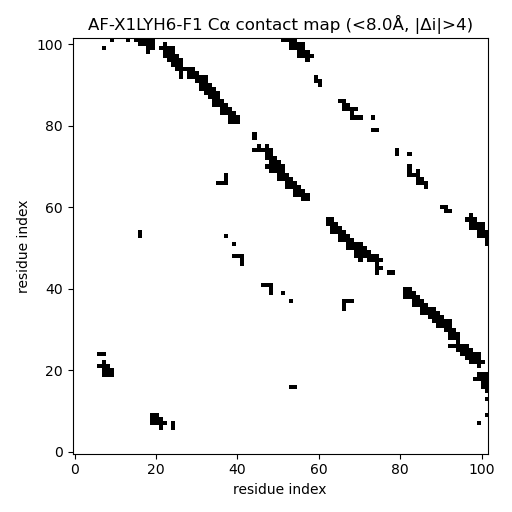00 54.19 101 GLN A C 1
ATOM 737 O O . GLN A 1 101 ? 1.930 3.553 -0.473 1.00 54.19 101 GLN A O 1
ATOM 742 N N . ALA A 1 102 ? 2.498 4.960 -2.125 1.00 48.97 102 ALA A N 1
ATOM 743 C CA . ALA A 1 102 ? 3.288 4.033 -2.940 1.00 48.97 102 ALA A CA 1
ATOM 744 C C . ALA A 1 102 ? 4.530 4.720 -3.492 1.00 48.97 102 ALA A C 1
ATOM 746 O O . ALA A 1 102 ? 4.436 5.932 -3.786 1.00 48.97 102 ALA A O 1
#

Secondary structure (DSSP, 8-state):
--------B--S--SS--BPBTPSB--SS-EEEEEEEEE---SSTT----EEEEEEE-TTTSS-EEEEEE-TTGGGSSSPPPPEEEEEEEEEE-SS-BEEE-

pLDDT: mean 73.74, std 10.73, range [48.81, 87.38]

Sequence (102 aa):
MIYSEEMAYSESAATTLTEMTGSPYTPPLDGRLIQVKLGASGDAVTTLIENVTVVLTSPKWGVPLTVTLEGGGLRTATTPPIPKGIQNCDLPVKTGKGRIQA

Nearest PDB structures (foldseek):
  5mu8-assembly16_f  TM=3.895E-01  e=7.924E-01  Homo sapiens
  2o0o-assembly1_C  TM=3.733E-01  e=2.867E+00  Homo sapiens
  4c7l-assembly1_A  TM=5.269E-01  e=6.069E+00  Murine hepatitis virus strain S
  4c7w-assembly1_A  TM=5.510E-01  e=9.829E+00  Murine hepatitis virus

Radius of gyration: 14.47 Å; Cα contacts (8 Å, |Δi|>4): 200; chains: 1; bounding box: 32×22×40 Å